Protein AF-A0A940QTJ7-F1 (afdb_monomer)

Mean predicted aligned error: 6.2 Å

Solvent-accessible surface area (backbone atoms only — not comparable to full-atom values): 4816 Å² total; per-residue (Å²): 122,67,68,60,55,54,54,49,53,54,50,50,54,51,54,54,58,50,42,55,53,36,50,54,49,24,54,56,31,50,65,47,27,80,80,38,65,79,33,47,63,56,25,52,52,29,52,51,53,42,53,54,49,52,46,52,48,50,52,54,46,28,51,68,73,69,67,45,71,70,76,70,97,60,26,74,58,54,78,69,43,81,89,80,116

pLDDT: mean 86.18, std 10.79, range [48.53, 95.75]

Structure (mmCIF, N/CA/C/O backbone):
data_AF-A0A940QTJ7-F1
#
_entry.id   AF-A0A940QTJ7-F1
#
loop_
_atom_site.group_PDB
_atom_site.id
_atom_site.type_symbol
_atom_site.label_atom_id
_atom_site.label_alt_id
_atom_site.label_comp_id
_atom_site.label_asym_id
_atom_site.label_entity_id
_atom_site.label_seq_id
_atom_site.pdbx_PDB_ins_code
_atom_site.Cartn_x
_atom_site.Cartn_y
_atom_site.Cartn_z
_atom_site.occupancy
_atom_site.B_iso_or_equiv
_atom_site.auth_seq_id
_atom_site.auth_comp_id
_atom_site.auth_asym_id
_atom_site.auth_atom_id
_atom_site.pdbx_PDB_model_num
ATOM 1 N N . MET A 1 1 ? -7.134 8.261 27.368 1.00 49.59 1 MET A N 1
ATOM 2 C CA . MET A 1 1 ? -7.902 7.624 26.269 1.00 49.59 1 MET A CA 1
ATOM 3 C C . MET A 1 1 ? -7.649 8.265 24.899 1.00 49.59 1 MET A C 1
ATOM 5 O O . MET A 1 1 ? -7.537 7.514 23.943 1.00 49.59 1 MET A O 1
ATOM 9 N N . SER A 1 2 ? -7.499 9.592 24.767 1.00 58.12 2 SER A N 1
ATOM 10 C CA . SER A 1 2 ? -7.271 10.264 23.466 1.00 58.12 2 SER A CA 1
ATOM 11 C C . SER A 1 2 ? -5.853 10.117 22.882 1.00 58.12 2 SER A C 1
ATOM 13 O O . SER A 1 2 ? -5.709 10.021 21.666 1.00 58.12 2 SER A O 1
ATOM 15 N N . GLU A 1 3 ? -4.811 10.034 23.718 1.00 59.72 3 GLU A N 1
ATOM 16 C CA . GLU A 1 3 ? -3.416 9.867 23.256 1.00 59.72 3 GLU A CA 1
ATOM 17 C C . GLU A 1 3 ? -3.188 8.580 22.445 1.00 59.72 3 GLU A C 1
ATOM 19 O O . GLU A 1 3 ? -2.400 8.577 21.500 1.00 59.72 3 GLU A O 1
ATOM 24 N N . SER A 1 4 ? -3.925 7.511 22.766 1.00 75.44 4 SER A N 1
ATOM 25 C CA . SER A 1 4 ? -3.824 6.205 22.102 1.00 75.44 4 SER A CA 1
ATOM 26 C C . SER A 1 4 ? -4.267 6.272 20.634 1.00 75.44 4 SER A C 1
ATOM 28 O O . SER A 1 4 ? -3.523 5.880 19.735 1.00 75.44 4 SER A O 1
ATOM 30 N N . PHE A 1 5 ? -5.435 6.863 20.361 1.00 78.06 5 PHE A N 1
ATOM 31 C CA . PHE A 1 5 ? -5.956 6.997 18.995 1.00 78.06 5 PHE A CA 1
ATOM 32 C C . PHE A 1 5 ? -5.163 8.000 18.155 1.00 78.06 5 PHE A C 1
ATOM 34 O O . PHE A 1 5 ? -4.941 7.763 16.971 1.00 78.06 5 PHE A O 1
ATOM 41 N N . ALA A 1 6 ? -4.668 9.086 18.757 1.00 85.19 6 ALA A N 1
ATOM 42 C CA . ALA A 1 6 ? -3.818 10.048 18.055 1.00 85.19 6 ALA A CA 1
ATOM 43 C C . ALA A 1 6 ? -2.478 9.427 17.616 1.00 85.19 6 ALA A C 1
ATOM 45 O O . AL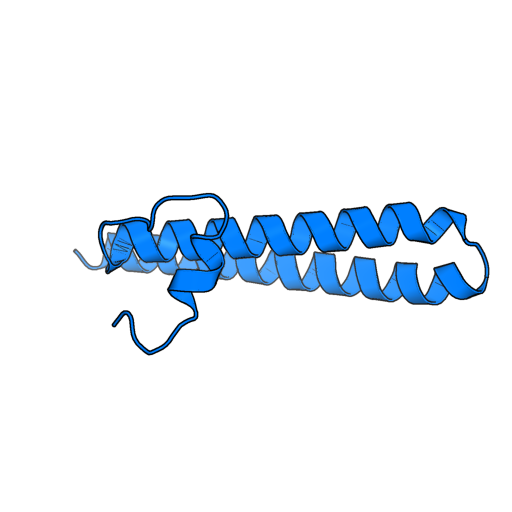A A 1 6 ? -2.008 9.680 16.504 1.00 85.19 6 ALA A O 1
ATOM 46 N N . GLY A 1 7 ? -1.872 8.586 18.463 1.00 87.06 7 GLY A N 1
ATOM 47 C CA . GLY A 1 7 ? -0.672 7.823 18.113 1.00 87.06 7 GLY A CA 1
ATOM 48 C C . GLY A 1 7 ? -0.919 6.836 16.969 1.00 87.06 7 GLY A C 1
ATOM 49 O O . GLY A 1 7 ? -0.122 6.764 16.032 1.00 87.06 7 GLY A O 1
ATO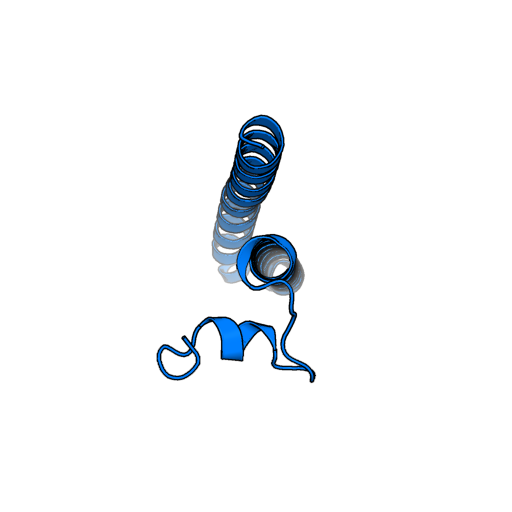M 50 N N . MET A 1 8 ? -2.054 6.134 16.998 1.00 85.69 8 MET A N 1
ATOM 51 C CA . MET A 1 8 ? -2.463 5.228 15.920 1.00 85.69 8 MET A CA 1
ATOM 52 C C . MET A 1 8 ? -2.719 5.960 14.603 1.00 85.69 8 MET A C 1
ATOM 54 O O . MET A 1 8 ? -2.193 5.549 13.572 1.00 85.69 8 MET A O 1
ATOM 58 N N . ALA A 1 9 ? -3.458 7.071 14.633 1.00 88.75 9 ALA A N 1
ATOM 59 C CA . ALA A 1 9 ? -3.725 7.881 13.449 1.00 88.75 9 ALA A CA 1
ATOM 60 C C . ALA A 1 9 ? -2.420 8.358 12.795 1.00 88.75 9 ALA A C 1
ATOM 62 O O . ALA A 1 9 ? -2.252 8.224 11.587 1.00 88.75 9 ALA A O 1
ATOM 63 N N . LYS A 1 10 ? -1.446 8.818 13.594 1.00 91.31 10 LYS A N 1
ATOM 64 C CA . LYS A 1 10 ? -0.109 9.181 13.094 1.00 91.31 10 LYS A CA 1
ATOM 65 C C . LYS A 1 10 ? 0.635 8.003 12.467 1.00 91.31 10 LYS A C 1
ATOM 67 O O . LYS A 1 10 ? 1.364 8.194 11.496 1.00 91.31 10 LYS A O 1
ATOM 72 N N . ARG A 1 11 ? 0.493 6.797 13.025 1.00 88.62 11 ARG A N 1
ATOM 73 C CA . ARG A 1 11 ? 1.095 5.587 12.453 1.00 88.62 11 ARG A CA 1
ATOM 74 C C . ARG A 1 11 ? 0.466 5.257 11.102 1.00 88.62 11 ARG A C 1
ATOM 76 O O . ARG A 1 11 ? 1.205 5.111 10.140 1.00 88.62 11 ARG A O 1
ATOM 83 N N . ILE A 1 12 ? -0.863 5.227 11.015 1.00 90.56 12 ILE A N 1
ATOM 84 C CA . ILE A 1 12 ? -1.591 4.972 9.762 1.00 90.56 12 ILE A CA 1
ATOM 85 C C . ILE A 1 12 ? -1.230 6.019 8.701 1.00 90.56 12 ILE A C 1
ATOM 87 O O . ILE A 1 12 ? -0.921 5.663 7.571 1.00 90.56 12 ILE A O 1
ATOM 91 N N . GLN A 1 13 ? -1.187 7.302 9.065 1.00 92.31 13 GLN A N 1
ATOM 92 C CA . GLN A 1 13 ? -0.784 8.375 8.148 1.00 92.31 13 GLN A CA 1
ATOM 93 C C . GLN A 1 13 ? 0.634 8.179 7.602 1.00 92.31 13 GLN A C 1
ATOM 95 O O . GLN A 1 13 ? 0.882 8.432 6.425 1.00 92.31 13 GLN A O 1
ATOM 100 N N . ARG A 1 14 ? 1.565 7.708 8.440 1.00 91.88 14 ARG A N 1
ATOM 101 C CA . ARG A 1 14 ? 2.927 7.390 8.003 1.00 91.88 14 ARG A CA 1
ATOM 102 C C . ARG A 1 14 ? 2.934 6.237 7.004 1.00 91.88 14 ARG A C 1
ATOM 104 O O . ARG A 1 14 ? 3.556 6.382 5.960 1.00 91.88 14 ARG A O 1
ATOM 111 N N . GLU A 1 15 ? 2.228 5.147 7.294 1.00 90.44 15 GLU A N 1
ATOM 112 C CA . GLU A 1 15 ? 2.110 4.006 6.372 1.00 90.44 15 GLU A CA 1
ATOM 113 C C . GLU A 1 15 ? 1.534 4.453 5.018 1.00 90.44 15 GLU A C 1
ATOM 115 O O . GLU A 1 15 ? 2.126 4.189 3.976 1.00 90.44 15 GLU A O 1
ATOM 120 N N . ILE A 1 16 ? 0.457 5.248 5.028 1.00 92.44 16 ILE A N 1
ATOM 121 C CA . ILE A 1 16 ? -0.147 5.802 3.805 1.00 92.44 16 ILE A CA 1
ATOM 122 C C . ILE A 1 16 ? 0.863 6.641 3.007 1.00 92.44 16 ILE A C 1
ATOM 124 O O . ILE A 1 16 ? 0.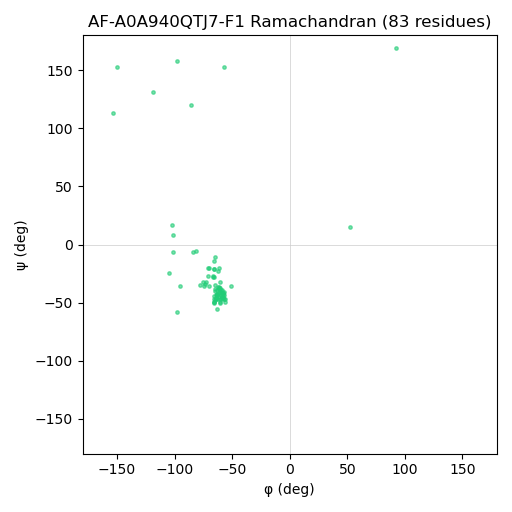935 6.507 1.787 1.00 92.44 16 ILE A O 1
ATOM 128 N N . SER A 1 17 ? 1.686 7.463 3.667 1.00 93.50 17 SER A N 1
ATOM 129 C CA . SER A 1 17 ? 2.713 8.253 2.970 1.00 93.50 17 SER A CA 1
ATOM 130 C C . SER A 1 17 ? 3.805 7.394 2.318 1.00 93.50 17 SER A C 1
ATOM 132 O O . SER A 1 17 ? 4.379 7.783 1.300 1.00 93.50 17 SER A O 1
ATOM 134 N N . GLU A 1 18 ? 4.089 6.206 2.860 1.00 91.69 18 GLU A N 1
ATOM 135 C CA . GLU A 1 18 ? 4.989 5.252 2.209 1.00 91.69 18 GLU A CA 1
ATOM 136 C C . GLU A 1 18 ? 4.317 4.594 0.994 1.00 91.69 18 GLU A C 1
ATOM 138 O O . GLU A 1 18 ? 4.978 4.375 -0.023 1.00 91.69 18 GLU A O 1
ATOM 143 N N . PHE A 1 19 ? 2.998 4.362 1.030 1.00 92.75 19 PHE A N 1
ATOM 144 C CA . PHE A 1 19 ? 2.258 3.813 -0.116 1.00 92.75 19 PHE A CA 1
ATOM 145 C C . PHE A 1 19 ? 2.309 4.735 -1.330 1.00 92.75 19 PHE A C 1
ATOM 147 O O . PHE A 1 19 ? 2.428 4.254 -2.456 1.00 92.75 19 PHE A O 1
ATOM 154 N N . GLU A 1 20 ? 2.270 6.052 -1.119 1.00 92.81 20 GLU A N 1
ATOM 155 C CA . GLU A 1 20 ? 2.414 7.027 -2.203 1.00 92.81 20 GLU A CA 1
ATOM 156 C C . GLU A 1 20 ? 3.772 6.895 -2.901 1.00 92.81 20 GLU A C 1
ATOM 158 O O . GLU A 1 20 ? 3.838 6.879 -4.130 1.00 92.81 20 GLU A O 1
ATOM 163 N N . LYS A 1 21 ? 4.852 6.703 -2.136 1.00 94.19 21 LYS A N 1
ATOM 164 C CA . LYS A 1 21 ? 6.192 6.490 -2.701 1.00 94.19 21 LYS A CA 1
ATOM 165 C C . LYS A 1 21 ? 6.268 5.183 -3.481 1.00 94.19 21 LYS A C 1
ATOM 167 O O . LYS A 1 21 ? 6.809 5.166 -4.585 1.00 94.19 21 LYS A O 1
ATOM 172 N N . ILE A 1 22 ? 5.721 4.097 -2.932 1.00 94.81 22 ILE A N 1
ATOM 173 C CA . ILE A 1 22 ? 5.709 2.785 -3.594 1.00 94.81 22 ILE A CA 1
ATOM 174 C C . ILE A 1 22 ? 4.902 2.852 -4.896 1.00 94.81 22 ILE A C 1
ATOM 176 O O . ILE A 1 22 ? 5.375 2.381 -5.929 1.00 94.81 22 ILE A O 1
ATOM 180 N N . ARG A 1 23 ? 3.736 3.509 -4.886 1.00 94.69 23 ARG A N 1
ATOM 181 C CA . ARG A 1 23 ? 2.931 3.767 -6.089 1.00 94.69 23 ARG A CA 1
ATOM 182 C C . ARG A 1 23 ? 3.744 4.508 -7.147 1.00 94.69 23 ARG A C 1
ATOM 184 O O . ARG A 1 23 ? 3.778 4.088 -8.302 1.00 94.69 23 ARG A O 1
ATOM 191 N N . ASP A 1 24 ? 4.421 5.587 -6.764 1.00 95.62 24 ASP A N 1
ATOM 192 C CA . ASP A 1 24 ? 5.217 6.385 -7.698 1.00 95.62 24 ASP A CA 1
ATOM 193 C C . ASP A 1 24 ? 6.399 5.582 -8.267 1.00 95.62 24 ASP A C 1
ATOM 195 O O . ASP A 1 24 ? 6.764 5.727 -9.436 1.00 95.62 24 ASP A O 1
ATOM 199 N N . HIS A 1 25 ? 6.998 4.699 -7.463 1.00 94.69 25 HIS A N 1
ATOM 200 C CA . HIS A 1 25 ? 8.040 3.774 -7.909 1.00 94.69 25 HIS A CA 1
ATOM 201 C C . HIS A 1 25 ? 7.493 2.764 -8.919 1.00 94.69 25 HIS A C 1
ATOM 203 O O . HIS A 1 25 ? 8.042 2.670 -10.023 1.00 94.69 25 HIS A O 1
ATOM 209 N N . ALA A 1 26 ? 6.381 2.104 -8.586 1.00 95.50 26 ALA A N 1
ATOM 210 C CA . ALA A 1 26 ? 5.716 1.135 -9.445 1.00 95.50 26 ALA A CA 1
ATOM 211 C C . ALA A 1 26 ? 5.357 1.761 -10.796 1.00 95.50 26 ALA A C 1
ATOM 213 O O . ALA A 1 26 ? 5.688 1.209 -11.842 1.00 95.50 26 ALA A O 1
ATOM 214 N N . GLN A 1 27 ? 4.765 2.959 -10.793 1.00 95.25 27 GLN A N 1
ATOM 215 C CA . GLN A 1 27 ? 4.366 3.654 -12.015 1.00 95.25 27 GLN A CA 1
ATOM 216 C C . GLN A 1 27 ? 5.570 4.026 -12.891 1.00 95.25 27 GLN A C 1
ATOM 218 O O . GLN A 1 27 ? 5.540 3.815 -14.106 1.00 95.25 27 GLN A O 1
ATOM 223 N N . ARG A 1 28 ? 6.659 4.532 -12.296 1.00 94.81 28 ARG A N 1
ATOM 224 C CA . ARG A 1 28 ? 7.889 4.842 -13.046 1.00 94.81 28 ARG A CA 1
ATOM 225 C C . ARG A 1 28 ? 8.522 3.596 -13.658 1.00 94.81 28 ARG A C 1
ATOM 227 O O . ARG A 1 28 ? 9.035 3.659 -14.772 1.00 94.81 28 ARG A O 1
ATOM 234 N N . ARG A 1 29 ? 8.522 2.471 -12.944 1.00 94.69 29 ARG A N 1
ATOM 235 C CA . ARG A 1 29 ? 9.083 1.207 -13.446 1.00 94.69 29 ARG A CA 1
ATOM 236 C C . ARG A 1 29 ? 8.177 0.555 -14.484 1.00 94.69 29 ARG A C 1
ATOM 238 O O . ARG A 1 29 ? 8.682 0.050 -15.477 1.00 94.69 29 ARG A O 1
ATOM 245 N N . TRP A 1 30 ? 6.862 0.671 -14.326 1.00 95.31 30 TRP A N 1
ATOM 246 C CA . TRP A 1 30 ? 5.885 0.241 -15.321 1.00 95.31 30 TRP A CA 1
ATOM 247 C C . TRP A 1 30 ? 6.091 0.954 -16.656 1.00 95.31 30 TRP A C 1
ATOM 249 O O . TRP A 1 30 ? 6.165 0.308 -17.696 1.00 95.31 30 TRP A O 1
ATOM 259 N N . GLN A 1 31 ? 6.295 2.273 -16.638 1.00 94.56 31 GLN A N 1
ATOM 260 C CA . GLN A 1 31 ? 6.616 3.023 -17.856 1.00 94.56 31 GLN A CA 1
ATOM 261 C C . GLN A 1 31 ? 7.881 2.487 -18.546 1.00 94.56 31 GLN A C 1
ATOM 263 O O . GLN A 1 31 ? 7.895 2.336 -19.767 1.00 94.56 31 GLN A O 1
ATOM 268 N N . LYS A 1 32 ? 8.918 2.136 -17.774 1.00 93.44 32 LYS A N 1
ATOM 269 C CA . LYS A 1 32 ? 10.166 1.553 -18.297 1.00 93.44 32 LYS A CA 1
ATOM 270 C C . LYS A 1 32 ? 10.010 0.119 -18.799 1.00 93.44 32 LYS A C 1
ATOM 272 O O . LYS A 1 32 ? 10.724 -0.256 -19.719 1.00 93.44 32 LYS A O 1
ATOM 277 N N . SER A 1 33 ? 9.050 -0.639 -18.266 1.00 91.56 33 SER A N 1
ATOM 278 C CA . SER A 1 33 ? 8.808 -2.026 -18.684 1.00 91.56 33 SER A CA 1
ATOM 279 C C . SER A 1 33 ? 8.405 -2.172 -20.152 1.00 91.56 33 SER A C 1
ATOM 281 O O . SER A 1 33 ? 8.641 -3.208 -20.759 1.00 91.56 33 SER A O 1
ATOM 283 N N . SER A 1 34 ? 7.873 -1.102 -20.755 1.00 86.56 34 SER A N 1
ATOM 284 C CA . SER A 1 34 ? 7.599 -1.051 -22.197 1.00 86.56 34 SER A CA 1
ATOM 285 C C . SER A 1 34 ? 8.862 -1.089 -23.068 1.00 86.56 34 SER A C 1
ATOM 287 O O . SER A 1 34 ? 8.777 -1.427 -24.246 1.00 86.56 34 SER A O 1
ATOM 289 N N . MET A 1 35 ? 10.018 -0.726 -22.504 1.00 88.62 35 MET A N 1
ATOM 290 C CA . MET A 1 35 ? 11.313 -0.719 -23.188 1.00 88.62 35 MET A CA 1
ATOM 291 C C . MET A 1 35 ? 12.211 -1.886 -22.775 1.00 88.62 35 MET A C 1
ATOM 293 O O . MET A 1 35 ? 13.096 -2.255 -23.540 1.00 88.62 35 MET A O 1
ATOM 297 N N . ASP A 1 36 ? 11.999 -2.434 -21.579 1.00 92.62 36 ASP A N 1
ATOM 298 C CA . ASP A 1 36 ? 12.811 -3.505 -21.009 1.00 92.62 36 ASP A CA 1
ATOM 299 C C . ASP A 1 36 ? 11.982 -4.331 -20.011 1.00 92.62 36 ASP A C 1
ATOM 301 O O . ASP A 1 36 ? 11.563 -3.843 -18.957 1.00 92.62 36 ASP A O 1
ATOM 305 N N . GLU A 1 37 ? 11.734 -5.592 -20.357 1.00 90.31 37 GLU A N 1
ATOM 306 C CA . GLU A 1 37 ? 10.876 -6.500 -19.595 1.00 90.31 37 GLU A CA 1
ATOM 307 C C . GLU A 1 37 ? 11.447 -6.836 -18.205 1.00 90.31 37 GLU A C 1
ATOM 309 O O . GLU A 1 37 ? 10.679 -7.134 -17.287 1.00 90.31 37 GLU A O 1
ATOM 314 N N . ASP A 1 38 ? 12.757 -6.667 -17.981 1.00 92.94 38 ASP A N 1
ATOM 315 C CA . ASP A 1 38 ? 13.398 -6.909 -16.679 1.00 92.94 38 ASP A CA 1
ATOM 316 C C . ASP A 1 38 ? 12.840 -5.987 -15.574 1.00 92.94 38 ASP A C 1
ATOM 318 O O . ASP A 1 38 ? 12.894 -6.298 -14.377 1.00 92.94 38 ASP A O 1
ATOM 322 N N . TYR A 1 39 ? 12.212 -4.865 -15.951 1.00 93.00 39 TYR A N 1
ATOM 323 C CA . TYR A 1 39 ? 11.521 -3.989 -15.004 1.00 93.00 39 TYR A CA 1
ATOM 324 C C . TYR A 1 39 ? 10.221 -4.591 -14.454 1.00 93.00 39 TYR A C 1
ATOM 326 O O . TYR A 1 39 ? 9.787 -4.156 -13.383 1.00 93.00 39 TYR A O 1
ATOM 334 N N . LEU A 1 40 ? 9.609 -5.586 -15.110 1.00 93.62 40 LEU A N 1
ATOM 335 C CA . LEU A 1 40 ? 8.365 -6.211 -14.639 1.00 93.62 40 LEU A CA 1
ATOM 336 C C . LEU A 1 40 ? 8.528 -6.845 -13.257 1.00 93.62 40 LEU A C 1
ATOM 338 O O . LEU A 1 40 ? 7.651 -6.683 -12.409 1.00 93.62 40 LEU A O 1
ATOM 342 N N . GLY A 1 41 ? 9.669 -7.486 -12.984 1.00 94.50 41 GLY A N 1
ATOM 343 C CA . GLY A 1 41 ? 9.957 -8.039 -11.657 1.00 94.50 41 GLY A CA 1
ATOM 344 C C . GLY A 1 41 ? 9.989 -6.958 -10.573 1.00 94.50 41 GLY A C 1
ATOM 345 O O . GLY A 1 41 ? 9.458 -7.140 -9.478 1.00 94.50 41 GLY A O 1
ATOM 346 N N . SER A 1 42 ? 10.533 -5.785 -10.901 1.00 94.38 42 SER A N 1
ATOM 347 C CA . SER A 1 42 ? 10.565 -4.653 -9.972 1.00 94.38 42 SER A CA 1
ATOM 348 C C . SER A 1 42 ? 9.189 -4.003 -9.779 1.00 94.38 42 SER A C 1
ATOM 350 O O . SER A 1 42 ? 8.896 -3.526 -8.685 1.00 94.38 42 SER A O 1
ATOM 352 N N . VAL A 1 43 ? 8.335 -3.991 -10.810 1.00 95.75 43 VAL A N 1
ATOM 353 C CA . VAL A 1 43 ? 6.931 -3.557 -10.684 1.00 95.75 43 VAL A CA 1
ATOM 354 C C . VAL A 1 43 ? 6.156 -4.519 -9.788 1.00 95.75 43 VAL A C 1
ATOM 356 O O . VAL A 1 43 ? 5.465 -4.071 -8.877 1.00 95.75 43 VAL A O 1
ATOM 359 N N . ALA A 1 44 ? 6.293 -5.830 -10.007 1.00 95.31 44 ALA A N 1
ATOM 360 C CA . ALA A 1 44 ? 5.644 -6.847 -9.185 1.00 95.31 44 ALA A CA 1
ATOM 361 C C . ALA A 1 44 ? 6.055 -6.723 -7.710 1.00 95.31 44 ALA A C 1
ATOM 363 O O . ALA A 1 44 ? 5.200 -6.783 -6.828 1.00 95.31 44 ALA A O 1
ATOM 364 N N . PHE A 1 45 ? 7.341 -6.468 -7.451 1.00 95.50 45 PHE A N 1
ATOM 365 C CA . PHE A 1 45 ? 7.852 -6.212 -6.108 1.00 95.50 45 PHE A CA 1
ATOM 366 C C . PHE A 1 45 ? 7.216 -4.973 -5.458 1.00 95.50 45 PHE A C 1
ATOM 368 O O . PHE A 1 45 ? 6.763 -5.049 -4.316 1.00 95.50 45 PHE A O 1
ATOM 375 N N . ASP A 1 46 ? 7.130 -3.847 -6.177 1.00 95.38 46 ASP A N 1
ATOM 376 C CA . ASP A 1 46 ? 6.489 -2.640 -5.640 1.00 95.38 46 ASP A CA 1
ATOM 377 C C . ASP A 1 46 ? 4.998 -2.876 -5.353 1.00 95.38 46 ASP A C 1
ATOM 379 O O . ASP A 1 46 ? 4.502 -2.486 -4.298 1.00 95.38 46 ASP A O 1
ATOM 383 N N . LEU A 1 47 ? 4.278 -3.552 -6.255 1.00 95.00 47 LEU A N 1
ATOM 384 C CA . LEU A 1 47 ? 2.863 -3.873 -6.058 1.00 95.00 47 LEU A CA 1
ATOM 385 C C . LEU A 1 47 ? 2.653 -4.796 -4.855 1.00 95.00 47 LEU A C 1
ATOM 387 O O . LEU A 1 47 ? 1.760 -4.550 -4.047 1.00 95.00 47 LEU A O 1
ATOM 391 N N . GLN A 1 48 ? 3.489 -5.823 -4.697 1.00 94.62 48 GLN A N 1
ATOM 392 C CA . GLN A 1 48 ? 3.451 -6.692 -3.524 1.00 94.62 48 GLN A CA 1
ATOM 393 C C . GLN A 1 48 ? 3.672 -5.892 -2.235 1.00 94.62 48 GLN A C 1
ATOM 395 O O . GLN A 1 48 ? 2.907 -6.049 -1.284 1.00 94.62 48 GLN A O 1
ATOM 400 N N . GLY A 1 49 ? 4.676 -5.010 -2.210 1.00 92.56 49 GLY A N 1
ATOM 401 C CA . GLY A 1 49 ? 4.941 -4.138 -1.065 1.00 92.56 49 GLY A CA 1
ATOM 402 C 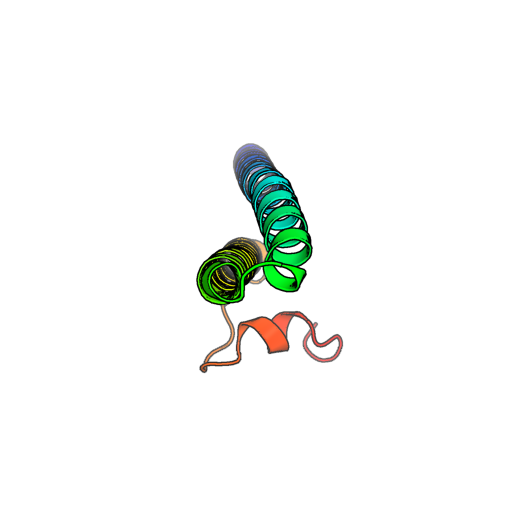C . GLY A 1 49 ? 3.768 -3.207 -0.749 1.00 92.56 49 GLY A C 1
ATOM 403 O O . GLY A 1 49 ? 3.412 -3.037 0.416 1.00 92.56 49 GLY A O 1
ATOM 404 N N . PHE A 1 50 ? 3.113 -2.662 -1.777 1.00 93.25 50 PHE A N 1
ATOM 405 C CA . PHE A 1 50 ? 1.903 -1.855 -1.622 1.00 93.25 50 PHE A CA 1
ATOM 406 C C . PHE A 1 50 ? 0.764 -2.659 -0.976 1.00 93.25 50 PHE A C 1
ATOM 408 O O . PHE A 1 50 ? 0.187 -2.211 0.014 1.00 93.25 50 PHE A O 1
ATOM 415 N N . TYR A 1 51 ? 0.471 -3.864 -1.481 1.00 91.25 51 TYR A N 1
ATOM 416 C CA . TYR A 1 51 ? -0.584 -4.723 -0.929 1.00 91.25 51 TYR A CA 1
ATOM 417 C C . TYR A 1 51 ? -0.314 -5.124 0.525 1.00 91.25 51 TYR A C 1
ATOM 419 O O . TYR A 1 51 ? -1.199 -4.992 1.367 1.00 91.25 51 TYR A O 1
ATOM 427 N N . GLN A 1 52 ? 0.915 -5.533 0.846 1.00 91.75 52 GLN A N 1
ATOM 428 C CA . GLN A 1 52 ? 1.306 -5.871 2.220 1.00 91.75 52 GLN A CA 1
ATOM 429 C C . GLN A 1 52 ? 1.166 -4.675 3.171 1.00 91.75 52 GLN A C 1
ATOM 431 O O . GLN A 1 52 ? 0.750 -4.825 4.322 1.00 91.75 52 GLN A O 1
ATOM 436 N N . GLY A 1 53 ? 1.483 -3.472 2.688 1.00 92.19 53 GLY A N 1
ATOM 437 C CA . GLY A 1 53 ? 1.262 -2.236 3.424 1.00 92.19 53 GLY A CA 1
ATOM 438 C C . GLY A 1 53 ? -0.216 -2.008 3.746 1.00 92.19 53 GLY A C 1
ATOM 439 O O . GLY A 1 53 ? -0.572 -1.779 4.906 1.00 92.19 53 GLY A O 1
ATOM 440 N N . VAL A 1 54 ? -1.089 -2.117 2.740 1.00 92.12 54 VAL A N 1
ATOM 441 C CA . VAL A 1 54 ? -2.545 -1.971 2.910 1.00 92.12 54 VAL A CA 1
ATOM 442 C C . VAL A 1 54 ? -3.085 -2.977 3.929 1.00 92.12 54 VAL A C 1
ATOM 444 O O . VAL A 1 54 ? -3.812 -2.586 4.844 1.00 92.12 54 VAL A O 1
ATOM 447 N N . GLU A 1 55 ? -2.675 -4.244 3.841 1.00 90.62 55 GLU A N 1
ATOM 448 C CA . GLU A 1 55 ? -3.034 -5.267 4.828 1.00 90.62 55 GLU A CA 1
ATOM 449 C C . GLU A 1 55 ? -2.581 -4.873 6.242 1.00 90.62 55 GLU A C 1
ATOM 451 O O . GLU A 1 55 ? -3.361 -4.941 7.190 1.00 90.62 55 GLU A O 1
ATOM 456 N N . SER A 1 56 ? -1.351 -4.381 6.411 1.00 90.31 56 SER A N 1
ATOM 457 C CA . SER A 1 56 ? -0.862 -3.908 7.714 1.00 90.31 56 SER A CA 1
ATOM 458 C C . SER A 1 56 ? -1.757 -2.808 8.304 1.00 90.31 56 SER A C 1
ATOM 460 O O . SER A 1 56 ? -2.111 -2.861 9.486 1.00 90.31 56 SER A O 1
ATOM 462 N N . VAL A 1 57 ? -2.190 -1.843 7.485 1.00 91.31 57 VAL A N 1
ATOM 463 C CA . VAL A 1 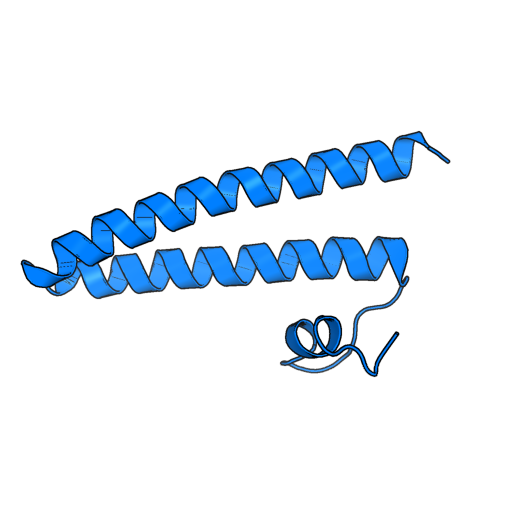57 ? -3.110 -0.776 7.913 1.00 91.31 57 VAL A CA 1
ATOM 464 C C . VAL A 1 57 ? -4.470 -1.340 8.316 1.00 91.31 57 VAL A C 1
ATOM 466 O O . VAL A 1 57 ? -4.962 -0.995 9.392 1.00 91.31 57 VAL A O 1
ATOM 469 N N . PHE A 1 58 ? -5.050 -2.244 7.526 1.00 89.69 58 PHE A N 1
ATOM 470 C CA . PHE A 1 58 ? -6.309 -2.904 7.882 1.00 89.69 58 PHE A CA 1
ATOM 471 C C . PHE A 1 58 ? -6.201 -3.685 9.189 1.00 89.69 58 PHE A C 1
ATOM 473 O O . PHE A 1 58 ? -7.073 -3.568 10.045 1.00 89.69 58 PHE A O 1
ATOM 480 N N . ALA A 1 59 ? -5.097 -4.398 9.413 1.00 87.56 59 ALA A N 1
ATOM 481 C CA . ALA A 1 59 ? -4.870 -5.103 10.667 1.00 87.56 59 ALA A CA 1
ATOM 482 C C . ALA A 1 59 ? -4.730 -4.149 11.864 1.00 87.56 59 ALA A C 1
ATOM 484 O O . ALA A 1 59 ? -5.201 -4.470 12.957 1.00 87.56 59 ALA A O 1
ATOM 485 N N . ILE A 1 60 ? -4.080 -2.990 11.691 1.00 87.50 60 ILE A N 1
ATOM 486 C CA . ILE A 1 60 ? -3.991 -1.959 12.736 1.00 87.50 60 ILE A CA 1
ATOM 487 C C . ILE A 1 60 ? -5.389 -1.440 13.076 1.00 87.50 60 ILE A C 1
ATOM 489 O O . ILE A 1 60 ? -5.717 -1.345 14.258 1.00 87.50 60 ILE A O 1
ATOM 493 N N . ILE A 1 61 ? -6.204 -1.127 12.067 1.00 86.44 61 ILE A N 1
ATOM 494 C CA . ILE A 1 61 ? -7.570 -0.621 12.245 1.00 86.44 61 ILE A CA 1
ATOM 495 C C . ILE A 1 61 ? -8.438 -1.671 12.944 1.00 86.44 61 ILE A C 1
ATOM 497 O O . ILE A 1 61 ? -8.928 -1.402 14.039 1.00 86.44 61 ILE A O 1
ATOM 501 N N . ALA A 1 62 ? -8.527 -2.882 12.392 1.00 86.19 62 ALA A N 1
ATOM 502 C CA . ALA A 1 62 ? -9.380 -3.954 12.899 1.00 86.19 62 ALA A CA 1
ATOM 503 C C . ALA A 1 62 ? -9.035 -4.349 14.346 1.00 86.19 62 ALA A C 1
ATOM 505 O O . ALA A 1 62 ? -9.899 -4.441 15.214 1.00 86.19 62 ALA A O 1
ATOM 506 N N . LYS A 1 63 ? -7.743 -4.467 14.681 1.00 82.94 63 LYS A N 1
ATOM 507 C CA . LYS A 1 63 ? -7.320 -4.767 16.064 1.00 82.94 63 LYS A CA 1
ATOM 508 C C . LYS A 1 63 ? -7.629 -3.640 17.047 1.00 82.94 63 LYS A C 1
ATOM 510 O O . LYS A 1 63 ? -7.779 -3.902 18.239 1.00 82.94 63 LYS A O 1
ATOM 515 N N . SER A 1 64 ? -7.673 -2.400 16.573 1.00 78.75 64 SER A N 1
ATOM 516 C CA . SER A 1 64 ? -7.780 -1.225 17.441 1.00 78.75 64 SER A CA 1
ATOM 517 C C . SER A 1 64 ? -9.213 -0.736 17.615 1.00 78.75 64 SER A C 1
ATOM 519 O O . SER A 1 64 ? -9.565 -0.274 18.700 1.00 78.75 64 SER A O 1
ATOM 521 N N . ILE A 1 65 ? -10.022 -0.828 16.560 1.00 79.25 65 ILE A N 1
ATOM 522 C CA . ILE A 1 65 ? -11.417 -0.387 16.527 1.00 79.25 65 ILE A CA 1
ATOM 523 C C . ILE A 1 65 ? -12.332 -1.589 16.763 1.00 79.25 65 ILE A C 1
ATOM 525 O O . ILE A 1 65 ? -13.028 -1.628 17.778 1.00 79.25 65 ILE A O 1
ATOM 529 N N . ASP A 1 66 ? -12.227 -2.609 15.912 1.00 75.25 66 ASP A N 1
ATOM 530 C CA . ASP A 1 66 ? -13.124 -3.777 15.903 1.00 75.25 66 ASP A CA 1
ATOM 531 C C . ASP A 1 66 ? -12.708 -4.856 16.918 1.00 75.25 66 ASP A C 1
ATOM 533 O O . ASP A 1 66 ? -13.409 -5.846 17.138 1.00 75.25 66 ASP A O 1
ATOM 537 N N . ARG A 1 67 ? -11.542 -4.663 17.560 1.00 80.06 67 ARG A N 1
ATOM 538 C CA . ARG A 1 67 ? -10.908 -5.541 18.567 1.00 80.06 67 ARG A CA 1
ATOM 539 C C . ARG A 1 67 ? -10.753 -6.998 18.128 1.00 80.06 67 ARG A C 1
ATOM 541 O O . ARG A 1 67 ? -10.485 -7.871 18.953 1.00 80.06 67 ARG A O 1
ATOM 548 N N . SER A 1 68 ? -10.895 -7.258 16.839 1.00 78.25 68 SER A N 1
ATOM 549 C CA . SER A 1 68 ? -10.874 -8.582 16.244 1.00 78.25 68 SER A CA 1
ATOM 550 C C . SER A 1 68 ? -10.330 -8.480 14.824 1.00 78.25 68 SER A C 1
ATOM 552 O O . SER A 1 68 ? -10.372 -7.426 14.199 1.00 78.25 68 SER A O 1
ATOM 554 N N . LEU A 1 69 ? -9.733 -9.567 14.347 1.00 80.56 69 LEU A N 1
ATOM 555 C CA . LEU A 1 69 ? -9.297 -9.703 12.964 1.00 80.56 69 LEU A CA 1
ATOM 556 C C . LEU A 1 69 ? -10.073 -10.885 12.378 1.00 80.56 69 LEU A C 1
ATOM 558 O O . LEU A 1 69 ? -10.091 -11.935 13.032 1.00 80.56 69 LEU A O 1
ATOM 562 N N . PRO A 1 70 ? -10.691 -10.753 11.191 1.00 80.06 70 PRO A N 1
ATOM 563 C CA . PRO A 1 70 ? -11.309 -11.892 10.529 1.00 80.06 70 PRO A CA 1
ATOM 564 C C . PRO A 1 70 ? -10.279 -13.010 10.313 1.00 80.06 70 PRO A C 1
ATOM 566 O O . PR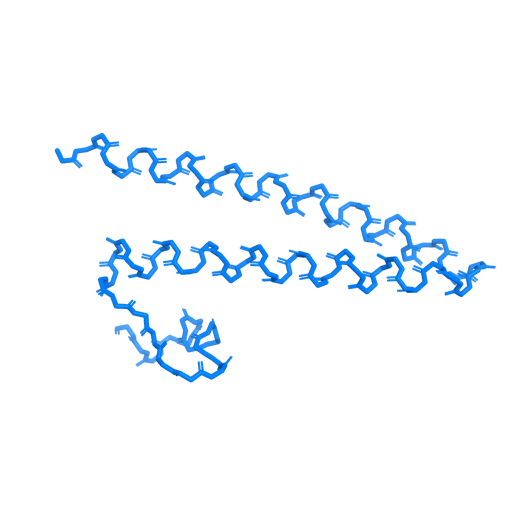O A 1 70 ? -9.073 -12.763 10.233 1.00 80.06 70 PRO A O 1
ATOM 569 N N . SER A 1 71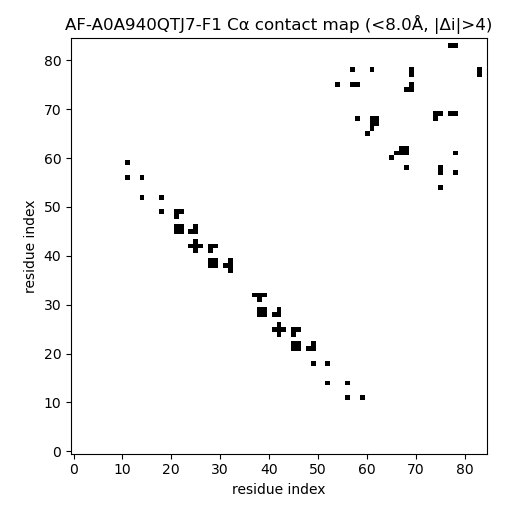 ? -10.743 -14.256 10.263 1.00 78.12 71 SER A N 1
ATOM 570 C CA . SER A 1 71 ? -9.871 -15.425 10.095 1.00 78.12 71 SER A CA 1
ATOM 571 C C . SER A 1 71 ? -9.824 -15.899 8.638 1.00 78.12 71 SER A C 1
ATOM 573 O O . SER A 1 71 ? -10.730 -15.615 7.859 1.00 78.12 71 SER A O 1
ATOM 575 N N . GLY A 1 72 ? -8.765 -16.633 8.27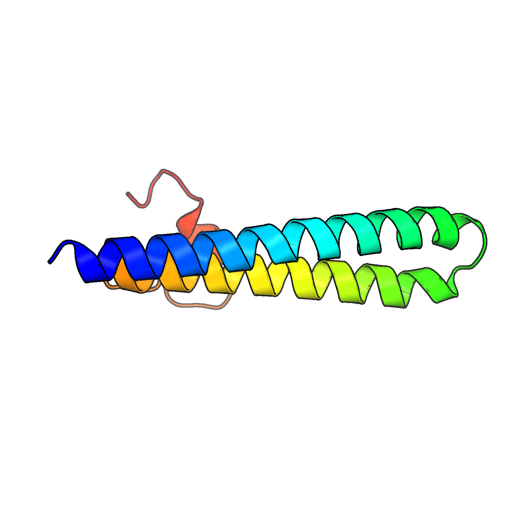7 1.00 82.50 72 GLY A N 1
ATOM 576 C CA . GLY A 1 72 ? -8.545 -17.162 6.922 1.00 82.50 72 GLY A CA 1
ATOM 577 C C . GLY A 1 72 ? -7.717 -16.245 6.014 1.00 82.50 72 GLY A C 1
ATOM 578 O O . GLY A 1 72 ? -7.451 -15.098 6.352 1.00 82.50 72 GLY A O 1
ATOM 579 N N . ASP A 1 73 ? -7.295 -16.752 4.853 1.00 81.81 73 ASP A N 1
ATOM 580 C CA . ASP A 1 73 ? -6.310 -16.086 3.975 1.00 81.81 73 ASP A CA 1
ATOM 581 C C . ASP A 1 73 ? -6.841 -14.813 3.286 1.00 81.81 73 ASP A C 1
ATOM 583 O O . ASP A 1 73 ? -6.071 -13.951 2.867 1.00 81.81 73 ASP A O 1
ATOM 587 N N . SER A 1 74 ? -8.164 -14.666 3.186 1.00 83.56 74 SER A N 1
ATOM 588 C CA . SER A 1 74 ? -8.844 -13.530 2.549 1.00 83.56 74 SER A CA 1
ATOM 589 C C . SER A 1 74 ? -9.418 -12.517 3.542 1.00 83.56 74 SER A C 1
ATOM 591 O O . SER A 1 74 ? -10.259 -11.704 3.156 1.00 83.56 74 SER A O 1
ATOM 593 N N . TRP A 1 75 ? -8.985 -12.548 4.806 1.00 85.56 75 TRP A N 1
ATOM 594 C CA . TRP A 1 75 ? -9.493 -11.681 5.877 1.00 85.56 75 TRP A CA 1
ATOM 595 C C . TRP A 1 75 ? -9.493 -10.188 5.503 1.00 85.56 75 TRP A C 1
ATOM 597 O O . TRP A 1 75 ? -10.413 -9.453 5.850 1.00 85.56 75 TRP A O 1
ATOM 607 N N . HIS A 1 76 ? -8.490 -9.740 4.745 1.00 82.00 76 HIS A N 1
ATOM 608 C CA . HIS A 1 76 ? -8.345 -8.348 4.319 1.00 82.00 76 HIS A CA 1
ATOM 609 C C . HIS A 1 76 ? -9.449 -7.909 3.345 1.00 82.00 76 HIS A C 1
ATOM 611 O O . HIS A 1 76 ? -9.779 -6.729 3.301 1.00 82.00 76 HIS A O 1
ATOM 617 N N . ARG A 1 77 ? -10.031 -8.841 2.574 1.00 82.88 77 ARG A N 1
ATOM 618 C CA . ARG A 1 77 ? -11.177 -8.562 1.692 1.00 82.88 77 ARG A CA 1
ATOM 619 C C . ARG A 1 77 ? -12.481 -8.479 2.468 1.00 82.88 77 ARG A C 1
ATOM 621 O O . ARG A 1 77 ? -13.318 -7.666 2.110 1.00 82.88 77 ARG A O 1
ATOM 628 N N . MET A 1 78 ? -12.627 -9.279 3.523 1.00 81.75 78 MET A N 1
ATOM 629 C CA . MET A 1 78 ? -13.820 -9.260 4.377 1.00 81.75 78 MET A CA 1
ATOM 630 C C . MET A 1 78 ? -13.995 -7.893 5.047 1.00 81.75 78 MET A C 1
ATOM 632 O O . MET A 1 78 ? -15.093 -7.368 5.101 1.00 81.75 78 MET A O 1
ATOM 636 N N . LEU A 1 79 ? -12.892 -7.243 5.436 1.00 81.06 79 LEU A N 1
ATOM 637 C CA . LEU A 1 79 ? -12.915 -5.879 5.987 1.00 81.06 79 LEU A CA 1
ATOM 638 C C . LEU A 1 79 ? -13.380 -4.792 4.998 1.00 81.06 79 LEU A C 1
ATOM 640 O O . LEU A 1 79 ? -13.572 -3.648 5.401 1.00 81.06 79 LEU A O 1
ATOM 644 N N . LEU A 1 80 ? -13.499 -5.113 3.708 1.00 82.31 80 LEU A N 1
ATOM 645 C CA . LEU A 1 80 ? -13.983 -4.202 2.669 1.00 82.31 80 LEU A CA 1
ATOM 646 C C . LEU A 1 80 ? -15.441 -4.469 2.283 1.00 82.31 80 LEU A C 1
ATOM 648 O O . LEU A 1 80 ? -15.990 -3.707 1.485 1.00 82.31 80 LEU A O 1
ATOM 652 N N . ASP A 1 81 ? -16.039 -5.541 2.803 1.00 80.00 81 ASP A N 1
ATOM 653 C CA . ASP A 1 81 ? -17.406 -5.928 2.487 1.00 80.00 81 ASP A CA 1
ATOM 654 C C . ASP A 1 81 ? -18.385 -5.179 3.411 1.00 80.00 81 ASP A C 1
ATOM 656 O O . ASP A 1 81 ? -18.277 -5.288 4.635 1.00 80.00 81 ASP A O 1
ATOM 660 N N . PRO A 1 82 ? -19.311 -4.365 2.873 1.00 60.62 82 PRO A N 1
ATOM 661 C CA . PRO A 1 82 ? -20.233 -3.575 3.687 1.00 60.62 82 PRO A CA 1
ATOM 662 C C . PRO A 1 82 ? -21.240 -4.398 4.507 1.00 60.62 82 PRO A C 1
ATOM 664 O O . PRO A 1 82 ? -21.848 -3.828 5.409 1.00 60.62 82 PRO A O 1
ATOM 667 N N . ASP A 1 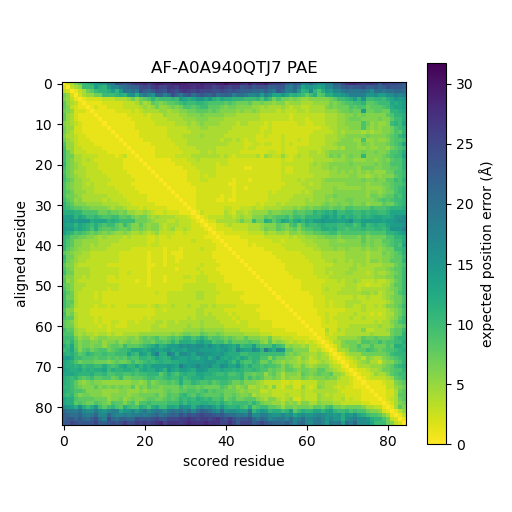83 ? -21.420 -5.691 4.227 1.00 60.59 83 ASP A N 1
ATOM 668 C CA . ASP A 1 83 ? -22.390 -6.544 4.933 1.00 60.59 83 ASP A CA 1
ATOM 669 C C . ASP A 1 83 ? -21.884 -7.084 6.298 1.00 60.59 83 ASP A C 1
ATOM 671 O O . ASP A 1 83 ? -22.662 -7.692 7.033 1.00 60.59 83 ASP A O 1
ATOM 675 N N . ASP A 1 84 ? -20.614 -6.841 6.666 1.00 52.84 84 ASP A N 1
ATOM 676 C CA . ASP A 1 84 ? -19.964 -7.319 7.909 1.00 52.84 84 ASP A CA 1
ATOM 677 C C . ASP A 1 84 ? -19.857 -6.245 9.037 1.00 52.84 84 ASP A C 1
ATOM 679 O O . ASP A 1 84 ? -19.207 -6.494 10.059 1.00 52.84 84 ASP A O 1
ATOM 683 N N . LEU A 1 85 ? -20.483 -5.059 8.885 1.00 48.53 85 LEU A N 1
ATOM 684 C CA . LEU A 1 85 ? -20.491 -3.944 9.867 1.00 48.53 85 LEU A CA 1
ATOM 685 C C . LEU A 1 85 ? -21.808 -3.784 10.647 1.00 48.53 85 LEU A C 1
ATOM 687 O O . LEU A 1 85 ? -22.891 -3.763 10.020 1.00 48.53 85 LEU A O 1
#

Sequence (85 aa):
MSESFAGMAKRIQREISEFEKIRDHAQRRWQKSSMDEDYLGSVAFDLQGFYQGVESVFAIIAKSIDRSLPSGDSWHRMLLDPDDL

Secondary structure (DSSP, 8-state):
-HHHHHHHHHHHHHHHHHHHHHHHHHHHHHHHHTT-TTHHHHHHHHHHHHHHHHHHHHHHHIIIIIS----STTHHHHTT-GGG-

Nearest PDB structures (foldseek):
  8tsh-assembly1_L  TM=8.230E-01  e=2.359E+00  Caldimonas thermodepolymerans
  6qhd-assembly1_B  TM=8.541E-01  e=3.207E+00  Homo sapiens
  3qo5-assembly1_A-2  TM=4.116E-01  e=9.113E+00  Candida albicans

Radius of gyration: 16.18 Å; Cα contacts (8 Å, |Δi|>4): 51; chains: 1; bounding box: 36×27×50 Å

Foldseek 3Di:
DVVVVVVLVVVLVVLVVVLVVLVVQLVVLVVCCVVPVVSVVVNVVSVVVNVVSLVVNLVSCCCVPVVDFDDDPCRSVVSVDPVND